Protein AF-A0A831U4M7-F1 (afdb_monomer_lite)

Radius of gyration: 14.99 Å; chains: 1; bounding box: 38×31×40 Å

Structure (mmCIF, N/CA/C/O backbone):
data_AF-A0A831U4M7-F1
#
_entry.id   AF-A0A831U4M7-F1
#
loop_
_atom_site.group_PDB
_atom_site.id
_atom_site.type_symbol
_atom_site.label_atom_id
_atom_site.label_alt_id
_atom_site.label_comp_id
_atom_site.label_asym_id
_atom_site.label_entity_id
_atom_site.label_seq_id
_atom_site.pdbx_PDB_ins_code
_atom_site.Cartn_x
_atom_site.Cartn_y
_atom_site.Cartn_z
_atom_site.occupancy
_atom_site.B_iso_or_equiv
_atom_site.auth_seq_id
_atom_site.auth_comp_id
_atom_site.auth_asym_id
_atom_site.auth_atom_id
_atom_site.pdbx_PDB_model_num
ATOM 1 N N . GLN A 1 1 ? -13.617 13.995 -0.537 1.00 50.62 1 GLN A N 1
ATOM 2 C CA . GLN A 1 1 ? -13.607 12.591 -0.963 1.00 50.62 1 GLN A CA 1
ATOM 3 C C . GLN A 1 1 ? -12.141 12.210 -1.052 1.00 50.62 1 GLN A C 1
ATOM 5 O O . GLN A 1 1 ? -11.387 12.967 -1.643 1.00 50.62 1 GLN A O 1
ATOM 10 N N . GLY A 1 2 ? -11.731 11.209 -0.283 1.00 72.06 2 GLY A N 1
ATOM 11 C CA . GLY A 1 2 ? -10.333 10.800 -0.071 1.00 72.06 2 GLY A CA 1
ATOM 12 C C . GLY A 1 2 ? -10.276 9.446 0.640 1.00 72.06 2 GLY A C 1
ATOM 13 O O . GLY A 1 2 ? -9.375 9.192 1.424 1.00 72.06 2 GLY A O 1
ATOM 14 N N . ILE A 1 3 ? -11.331 8.658 0.442 1.00 81.62 3 ILE A N 1
ATOM 15 C CA . ILE A 1 3 ? -11.531 7.315 0.966 1.00 81.62 3 ILE A CA 1
ATOM 16 C C . ILE A 1 3 ? -12.140 6.557 -0.202 1.00 81.62 3 ILE A C 1
ATOM 18 O O . ILE A 1 3 ? -13.140 7.019 -0.760 1.00 81.62 3 ILE A O 1
ATOM 22 N N . ASP A 1 4 ? -11.533 5.440 -0.552 1.00 86.25 4 ASP A N 1
ATOM 23 C CA . ASP A 1 4 ? -11.977 4.557 -1.622 1.00 86.25 4 ASP A CA 1
ATOM 24 C C . ASP A 1 4 ? -12.835 3.415 -1.066 1.00 86.25 4 ASP A C 1
ATOM 26 O O . ASP A 1 4 ? -13.753 2.951 -1.738 1.00 86.25 4 ASP A O 1
ATOM 30 N N . ALA A 1 5 ? -12.597 3.005 0.186 1.00 87.94 5 ALA A N 1
ATOM 31 C CA . ALA A 1 5 ? -13.420 2.020 0.886 1.00 87.94 5 ALA A CA 1
ATOM 32 C C . ALA A 1 5 ? -13.473 2.270 2.401 1.00 87.94 5 ALA A C 1
ATOM 34 O O . ALA A 1 5 ? -12.567 2.865 2.979 1.00 87.94 5 ALA A O 1
ATOM 35 N N . LEU A 1 6 ? -14.533 1.794 3.055 1.00 88.12 6 LEU A N 1
ATOM 36 C CA . LEU A 1 6 ? -14.676 1.816 4.511 1.00 88.12 6 LEU A CA 1
ATOM 37 C C . LEU A 1 6 ? -14.840 0.380 5.009 1.00 88.12 6 LEU A C 1
ATOM 39 O O . LEU A 1 6 ? -15.786 -0.301 4.616 1.00 88.12 6 LEU A O 1
ATOM 43 N N . ILE A 1 7 ? -13.932 -0.069 5.869 1.00 86.12 7 ILE A N 1
ATOM 44 C CA . ILE A 1 7 ? -13.999 -1.388 6.500 1.00 86.12 7 ILE A CA 1
ATOM 45 C C . ILE A 1 7 ? -14.523 -1.219 7.918 1.00 86.12 7 ILE A C 1
ATOM 47 O O . ILE A 1 7 ? -14.013 -0.402 8.677 1.00 86.12 7 ILE A O 1
ATOM 51 N N . HIS A 1 8 ? -15.532 -2.000 8.289 1.00 82.56 8 HIS A N 1
ATOM 52 C CA . HIS A 1 8 ? -16.030 -2.026 9.659 1.00 82.56 8 HIS A CA 1
ATOM 53 C C . HIS A 1 8 ? -15.278 -3.109 10.430 1.00 82.56 8 HIS A C 1
ATOM 55 O O . HIS A 1 8 ? -15.394 -4.289 10.106 1.00 82.56 8 HIS A O 1
ATOM 61 N N . THR A 1 9 ? -14.492 -2.700 11.425 1.00 76.38 9 THR A N 1
ATOM 62 C CA . THR A 1 9 ? -13.923 -3.621 12.418 1.00 76.38 9 THR A CA 1
ATOM 63 C C . THR A 1 9 ? -14.788 -3.614 13.680 1.00 76.38 9 THR A C 1
ATOM 65 O O . THR A 1 9 ? -15.687 -2.780 13.804 1.00 76.38 9 THR A O 1
ATOM 68 N N . SER A 1 10 ? -14.536 -4.531 14.616 1.00 72.75 10 SER A N 1
ATOM 69 C CA . SER A 1 10 ? -15.249 -4.578 15.901 1.00 72.75 10 SER A CA 1
ATOM 70 C C . SER A 1 10 ? -15.049 -3.320 16.756 1.00 72.75 10 SER A C 1
ATOM 72 O O . SER A 1 10 ? -15.936 -2.976 17.528 1.00 72.75 10 SER A O 1
ATOM 74 N N . GLU A 1 11 ? -13.910 -2.636 16.605 1.00 74.06 11 GLU A N 1
ATOM 75 C CA . GLU A 1 11 ? -13.526 -1.479 17.424 1.00 74.06 11 GLU A CA 1
ATOM 76 C C . GLU A 1 11 ? -13.974 -0.153 16.798 1.00 74.06 11 GLU A C 1
ATOM 78 O O . GLU A 1 11 ? -14.595 0.693 17.439 1.00 74.06 11 GLU A O 1
ATOM 83 N N . SER A 1 12 ? -13.637 0.054 15.523 1.00 75.25 12 SER A N 1
ATOM 84 C CA . SER A 1 12 ? -13.948 1.288 14.802 1.00 75.25 12 SER A CA 1
ATOM 85 C C . SER A 1 12 ? -13.933 1.075 13.284 1.00 75.25 12 SER A C 1
ATOM 87 O O . SER A 1 12 ? -13.303 0.133 12.785 1.00 75.25 12 SER A O 1
ATOM 89 N N . PRO A 1 13 ? -14.633 1.919 12.505 1.00 84.81 13 PRO A N 1
ATOM 90 C CA . PRO A 1 13 ? -14.469 1.899 11.061 1.00 84.81 13 PRO A CA 1
ATOM 91 C C . PRO A 1 13 ? -13.027 2.278 10.692 1.00 84.81 13 PRO A C 1
ATOM 93 O O . PRO A 1 13 ? -12.398 3.093 11.352 1.00 84.81 13 PRO A O 1
ATOM 96 N N . ILE A 1 14 ? -12.491 1.708 9.623 1.00 89.00 14 ILE A N 1
ATOM 97 C CA . ILE A 1 14 ? -11.179 2.061 9.085 1.00 89.00 14 ILE A CA 1
ATOM 98 C C . ILE A 1 14 ? -11.377 2.485 7.637 1.00 89.00 14 ILE A C 1
ATOM 100 O O . ILE A 1 14 ? -11.906 1.736 6.814 1.00 89.00 14 ILE A O 1
ATOM 104 N N . GLY A 1 15 ? -10.975 3.714 7.329 1.00 90.31 15 GLY A N 1
ATOM 105 C CA . GLY A 1 15 ? -10.951 4.205 5.960 1.00 90.31 15 GLY A CA 1
ATOM 106 C C . GLY A 1 15 ? -9.773 3.603 5.204 1.00 90.31 15 GLY A C 1
ATOM 107 O O . GLY A 1 15 ? -8.666 3.528 5.729 1.00 90.31 15 GLY A O 1
ATOM 108 N N . ILE A 1 16 ? -9.994 3.229 3.953 1.00 91.19 16 ILE A N 1
ATOM 109 C CA . ILE A 1 16 ? -8.953 2.848 3.004 1.00 91.19 16 ILE A CA 1
ATOM 110 C C . ILE A 1 16 ? -8.852 3.923 1.938 1.00 91.19 16 ILE A C 1
ATOM 112 O O . ILE A 1 16 ? -9.860 4.360 1.382 1.00 91.19 16 ILE A O 1
ATOM 116 N N . GLN A 1 17 ? -7.622 4.301 1.624 1.00 91.12 17 GLN A N 1
ATOM 117 C CA . GLN A 1 17 ? -7.277 5.132 0.487 1.00 91.12 17 GLN A CA 1
ATOM 118 C C . GLN A 1 17 ? -6.258 4.396 -0.383 1.00 91.12 17 GLN A C 1
ATOM 120 O O . GLN A 1 17 ? -5.148 4.104 0.054 1.00 91.12 17 GLN A O 1
ATOM 125 N N . ILE A 1 18 ? -6.611 4.114 -1.629 1.00 90.94 18 ILE A N 1
ATOM 126 C CA . ILE A 1 18 ? -5.714 3.532 -2.618 1.00 90.94 18 ILE A CA 1
ATOM 127 C C . ILE A 1 18 ? -4.748 4.622 -3.089 1.00 90.94 18 ILE A C 1
ATOM 129 O O . ILE A 1 18 ? -5.143 5.643 -3.657 1.00 90.94 18 ILE A O 1
ATOM 133 N N . LYS A 1 19 ? -3.450 4.416 -2.859 1.00 90.88 19 LYS A N 1
ATOM 134 C CA . LYS A 1 19 ? -2.421 5.428 -3.095 1.00 90.88 19 LYS A CA 1
ATOM 135 C C . LYS A 1 19 ? -1.440 5.003 -4.174 1.00 90.88 19 LYS A C 1
ATOM 137 O O . LYS A 1 19 ? -0.692 4.047 -4.019 1.00 90.88 19 LYS A O 1
ATOM 142 N N . LYS A 1 20 ? -1.399 5.765 -5.263 1.00 91.56 20 LYS A N 1
ATOM 143 C CA . LYS A 1 20 ? -0.424 5.561 -6.341 1.00 91.56 20 LYS A CA 1
ATOM 144 C C . LYS A 1 2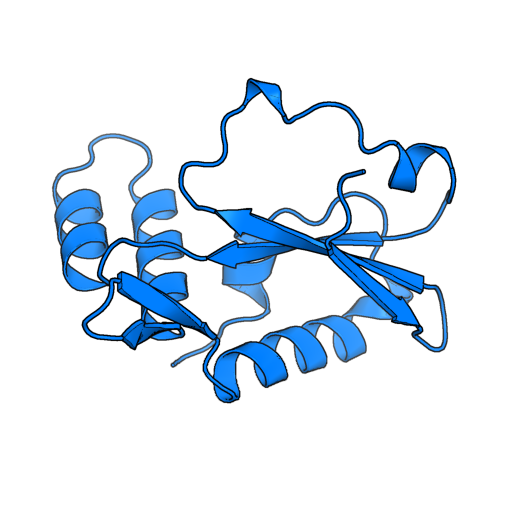0 ? 0.966 6.060 -5.931 1.00 91.56 20 LYS A C 1
ATOM 146 O O . LYS A 1 20 ? 1.065 7.089 -5.274 1.00 91.56 20 LYS A O 1
ATOM 151 N N . GLU A 1 21 ? 2.038 5.442 -6.419 1.00 89.06 21 GLU A N 1
ATOM 152 C CA . GLU A 1 21 ? 3.416 5.950 -6.257 1.00 89.06 21 GLU A CA 1
ATOM 153 C C . GLU A 1 21 ? 3.559 7.434 -6.621 1.00 89.06 21 GLU A C 1
ATOM 155 O O . GLU A 1 21 ? 4.099 8.233 -5.861 1.00 89.06 21 GLU A O 1
ATOM 160 N N . THR A 1 22 ? 3.026 7.833 -7.775 1.00 81.44 22 THR A N 1
ATOM 161 C CA . THR A 1 22 ? 3.140 9.206 -8.280 1.00 81.44 22 THR A CA 1
ATOM 162 C C . THR A 1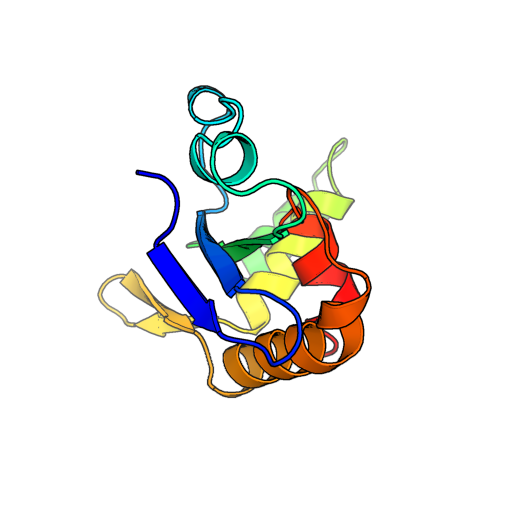 22 ? 2.081 10.146 -7.702 1.00 81.44 22 THR A C 1
ATOM 164 O O . THR A 1 22 ? 1.766 11.166 -8.321 1.00 81.44 22 THR A O 1
ATOM 167 N N . TYR A 1 23 ? 1.450 9.792 -6.580 1.00 67.19 23 TYR A N 1
ATOM 168 C CA . TYR A 1 23 ? 0.403 10.622 -5.998 1.00 67.19 23 TYR A CA 1
ATOM 169 C C . TYR A 1 23 ? 1.009 11.934 -5.489 1.00 67.19 23 TYR A C 1
ATOM 171 O O . TYR A 1 23 ? 1.905 11.953 -4.642 1.00 67.19 23 TYR A O 1
ATOM 179 N N . ARG A 1 24 ? 0.556 13.048 -6.070 1.00 53.22 24 ARG A N 1
ATOM 180 C CA . ARG A 1 24 ? 1.180 14.360 -5.893 1.00 53.22 24 ARG A CA 1
ATOM 181 C C . ARG A 1 24 ? 0.962 14.914 -4.485 1.00 53.22 24 ARG A C 1
ATOM 183 O O . ARG A 1 24 ? -0.090 14.732 -3.874 1.00 53.22 24 ARG A O 1
ATOM 190 N N . SER A 1 25 ? 1.963 15.638 -3.989 1.00 50.84 25 SER A N 1
ATOM 191 C CA . SER A 1 25 ? 1.978 16.262 -2.659 1.00 50.84 25 SER A CA 1
ATOM 192 C C . SER A 1 25 ? 0.870 17.294 -2.441 1.00 50.84 25 SER A C 1
ATOM 194 O O . SER A 1 25 ? 0.461 17.507 -1.306 1.00 50.84 25 SER A O 1
ATOM 196 N N . GLU A 1 26 ? 0.343 17.887 -3.508 1.00 45.88 26 GLU A N 1
ATOM 197 C CA . GLU A 1 26 ? -0.767 18.849 -3.479 1.00 45.88 26 GLU A CA 1
ATOM 198 C C . GLU A 1 26 ? -2.104 18.252 -2.997 1.00 45.88 26 GLU A C 1
ATOM 200 O O . GLU A 1 26 ? -2.991 18.982 -2.56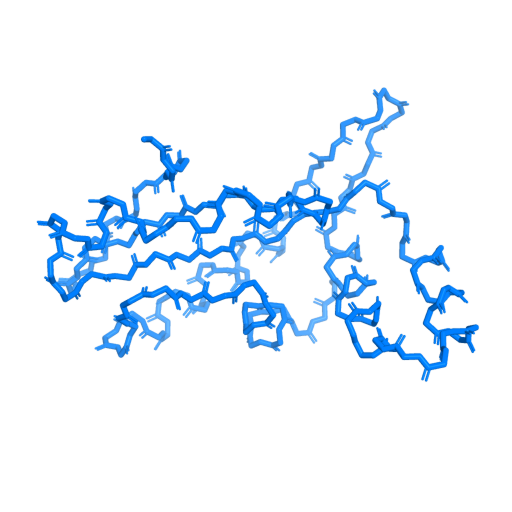8 1.00 45.88 26 GLU A O 1
ATOM 205 N N . ALA A 1 27 ? -2.226 16.922 -2.960 1.00 49.78 27 ALA A N 1
ATOM 206 C CA . ALA A 1 27 ? -3.367 16.229 -2.365 1.00 49.78 27 ALA A CA 1
ATOM 207 C C . ALA A 1 27 ? -3.188 15.904 -0.864 1.00 49.78 27 ALA A C 1
ATOM 209 O O . ALA A 1 27 ? -4.092 15.327 -0.260 1.00 49.78 27 ALA A O 1
ATOM 210 N N . ARG A 1 28 ? -2.058 16.283 -0.239 1.00 52.91 28 ARG A N 1
ATOM 211 C CA . ARG A 1 28 ? -1.749 16.076 1.197 1.00 52.91 28 ARG A CA 1
ATOM 212 C C . ARG A 1 28 ? -2.477 17.069 2.116 1.00 52.91 28 ARG A C 1
ATOM 214 O O . ARG A 1 28 ? -1.919 17.543 3.101 1.00 52.91 28 ARG A O 1
ATOM 221 N N . GLY A 1 29 ? -3.714 17.423 1.780 1.00 55.38 29 GLY A N 1
ATOM 222 C CA . GLY A 1 29 ? -4.583 18.128 2.713 1.00 55.38 29 GLY A CA 1
ATOM 223 C C . GLY A 1 29 ? -4.958 17.206 3.870 1.00 55.38 29 GLY A C 1
ATOM 224 O O . GLY A 1 29 ? -5.088 15.995 3.690 1.00 55.38 29 GLY A O 1
ATOM 225 N N . GLU A 1 30 ? -5.155 17.775 5.056 1.00 58.19 30 GLU A N 1
ATOM 226 C CA . GLU A 1 30 ? -5.657 17.031 6.209 1.00 58.19 30 GLU A CA 1
ATOM 227 C C . GLU A 1 30 ? -6.963 16.313 5.824 1.00 58.19 30 GLU A C 1
ATOM 229 O O . GLU A 1 30 ? -7.915 16.936 5.331 1.00 58.19 30 GLU A O 1
ATOM 234 N N . SER A 1 31 ? -6.996 14.984 5.974 1.00 64.94 31 SER A N 1
ATOM 235 C CA . SER A 1 31 ? -8.118 14.197 5.471 1.00 64.94 31 SER A CA 1
ATOM 236 C C . SER A 1 31 ? -9.407 14.631 6.164 1.00 64.94 31 SER A C 1
ATOM 238 O O . SER A 1 31 ? -9.579 14.469 7.374 1.00 64.94 31 SER A O 1
ATOM 240 N N . ARG A 1 32 ? -10.362 15.158 5.381 1.00 66.06 32 ARG A N 1
ATOM 241 C CA . ARG A 1 32 ? -11.700 15.538 5.876 1.00 66.06 32 ARG A CA 1
ATOM 242 C C . ARG A 1 32 ? -12.398 14.391 6.612 1.00 66.06 32 ARG A C 1
ATOM 244 O O . ARG A 1 32 ? -13.283 14.659 7.418 1.00 66.06 32 ARG A O 1
ATOM 251 N N . PHE A 1 33 ? -12.014 13.146 6.329 1.00 69.44 33 PHE A N 1
ATOM 252 C CA . PHE A 1 33 ? -12.468 11.967 7.055 1.00 69.44 33 PHE A CA 1
ATOM 253 C C . PHE A 1 33 ? -12.000 11.969 8.508 1.00 69.44 33 PHE A C 1
ATOM 255 O O . PHE A 1 33 ? -12.837 11.982 9.403 1.00 69.44 33 PHE A O 1
ATOM 262 N N . LEU A 1 34 ? -10.688 12.065 8.734 1.00 69.81 34 LEU A N 1
ATOM 263 C CA . LEU A 1 34 ? -10.090 12.087 10.072 1.00 69.81 34 LEU A CA 1
ATOM 264 C C . LEU A 1 34 ? -10.579 13.285 10.898 1.00 69.81 34 LEU A C 1
ATOM 266 O O . LEU A 1 34 ? -10.758 13.187 12.107 1.00 69.81 34 LEU A O 1
ATOM 270 N N . ARG A 1 35 ? -10.882 14.413 10.239 1.00 69.44 35 ARG A N 1
ATOM 271 C CA . ARG A 1 35 ? -11.500 15.575 10.900 1.00 69.44 35 ARG A CA 1
ATOM 272 C C . ARG A 1 35 ? -12.933 15.314 11.377 1.00 69.44 35 ARG A C 1
ATOM 274 O O . ARG A 1 35 ? -13.351 15.910 12.365 1.00 69.44 35 ARG A O 1
ATOM 281 N N . ARG A 1 36 ? -13.700 14.488 10.654 1.00 70.06 36 ARG A N 1
ATOM 282 C CA . ARG A 1 36 ? -15.114 14.186 10.949 1.00 70.06 36 ARG A CA 1
ATOM 283 C C . ARG A 1 36 ? -15.285 12.982 11.870 1.00 70.06 36 ARG A C 1
ATOM 285 O O . ARG A 1 36 ? -16.246 12.959 12.627 1.00 70.06 36 ARG A O 1
ATOM 292 N N . GLN A 1 37 ? -14.379 12.013 11.808 1.00 70.06 37 GLN A N 1
ATOM 293 C CA . GLN A 1 37 ? -14.396 10.820 12.646 1.00 70.06 37 GLN A CA 1
ATOM 294 C C . GLN A 1 37 ? -13.139 10.808 13.524 1.00 70.06 37 GLN A C 1
ATOM 296 O O . GLN A 1 37 ? -12.076 10.317 13.144 1.00 70.06 37 GLN A O 1
ATOM 301 N N . ARG A 1 38 ? -13.249 11.452 14.693 1.00 63.53 38 ARG A N 1
ATOM 302 C CA . ARG A 1 38 ? -12.178 11.463 15.697 1.00 63.53 38 ARG A CA 1
ATOM 303 C C . ARG A 1 38 ? -11.991 10.049 16.249 1.00 63.53 38 ARG A C 1
ATOM 305 O O . ARG A 1 38 ? -12.973 9.397 16.583 1.00 63.53 38 ARG A O 1
ATOM 312 N N . GLY A 1 39 ? -10.738 9.615 16.377 1.00 66.75 39 GLY A N 1
ATOM 313 C CA . GLY A 1 39 ? -10.391 8.276 16.871 1.00 66.75 39 GLY A CA 1
ATOM 314 C C . GLY A 1 39 ? -10.393 7.183 15.800 1.00 66.75 39 GLY A C 1
ATOM 315 O O . GLY A 1 39 ? -10.212 6.020 16.123 1.00 66.75 39 GLY A O 1
ATOM 316 N N . THR A 1 40 ? -10.576 7.548 14.533 1.00 82.19 40 THR A N 1
ATOM 317 C CA . THR A 1 40 ? -10.661 6.614 13.405 1.00 82.19 40 THR A CA 1
ATOM 318 C C . THR A 1 40 ? -9.340 6.564 12.638 1.00 82.19 40 THR A C 1
ATOM 320 O O . THR A 1 40 ? -8.598 7.552 12.607 1.00 82.19 40 THR A O 1
ATOM 323 N N . ALA A 1 41 ? -9.032 5.426 12.014 1.00 88.75 41 ALA A N 1
ATOM 324 C CA . ALA A 1 41 ? -7.847 5.264 11.176 1.00 88.75 41 ALA A CA 1
ATOM 325 C C . ALA A 1 41 ? -8.173 5.431 9.683 1.00 88.75 41 ALA A C 1
ATOM 327 O O . ALA A 1 41 ? -9.228 5.007 9.211 1.00 88.75 41 ALA A O 1
ATOM 328 N N . LEU A 1 42 ? -7.247 6.025 8.930 1.00 90.19 42 LEU A N 1
ATOM 329 C CA . LEU A 1 42 ? -7.245 6.062 7.468 1.00 90.19 42 LEU A CA 1
ATOM 330 C C . LEU A 1 42 ? -5.943 5.446 6.971 1.00 90.19 42 LEU A C 1
ATOM 332 O O . LEU A 1 42 ? -4.874 5.940 7.316 1.00 90.19 42 LEU A O 1
ATOM 336 N N . ILE A 1 43 ? -6.029 4.395 6.166 1.00 91.44 43 ILE A N 1
ATOM 337 C CA . ILE A 1 43 ? -4.867 3.637 5.704 1.00 91.44 43 ILE A CA 1
ATOM 338 C C . ILE A 1 43 ? -4.630 3.873 4.227 1.00 91.44 43 ILE A C 1
ATOM 340 O O . ILE A 1 43 ? -5.529 3.695 3.406 1.00 91.44 43 ILE A O 1
ATOM 344 N N . GLU A 1 44 ? -3.396 4.231 3.894 1.00 92.94 44 GLU A N 1
ATOM 345 C CA . GLU A 1 44 ? -2.943 4.341 2.516 1.00 92.94 44 GLU A CA 1
ATOM 346 C C . GLU A 1 44 ? -2.464 2.973 2.015 1.00 92.94 44 GLU A C 1
ATOM 348 O O . GLU A 1 44 ? -1.424 2.477 2.441 1.00 92.94 44 GLU A O 1
ATO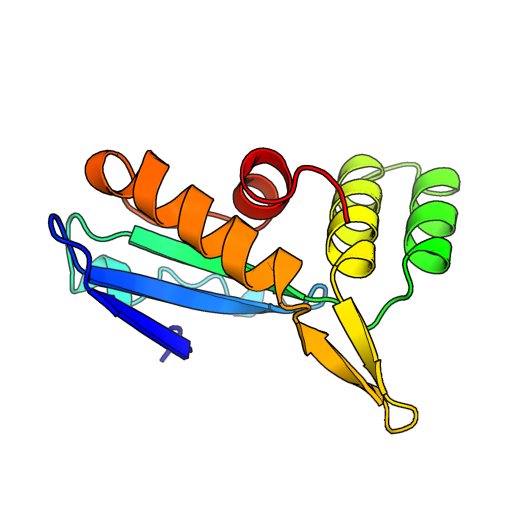M 353 N N . VAL A 1 45 ? -3.209 2.369 1.092 1.00 93.88 45 VAL A N 1
ATOM 354 C CA . VAL A 1 45 ? -2.860 1.096 0.451 1.00 93.88 45 VAL A CA 1
ATOM 355 C C . VAL A 1 45 ? -2.105 1.394 -0.852 1.00 93.88 45 VAL A C 1
ATOM 357 O O . VAL A 1 45 ? -2.710 1.916 -1.795 1.00 93.88 45 VAL A O 1
ATOM 360 N N . PRO A 1 46 ? -0.786 1.137 -0.918 1.00 94.38 46 PRO A N 1
ATOM 361 C CA . PRO A 1 46 ? 0.037 1.561 -2.044 1.00 94.38 46 PRO A CA 1
ATOM 362 C C . PRO A 1 46 ? -0.143 0.704 -3.300 1.00 94.38 46 PRO A C 1
ATOM 364 O O . PRO A 1 46 ? -0.203 -0.519 -3.232 1.00 94.38 46 PRO A O 1
ATOM 367 N N . TYR A 1 47 ? -0.082 1.338 -4.471 1.00 94.19 47 TYR A N 1
ATOM 368 C CA . TYR A 1 47 ? 0.156 0.657 -5.743 1.00 94.19 47 TYR A CA 1
ATOM 369 C C . TYR A 1 47 ? 1.094 1.457 -6.649 1.00 94.19 47 TYR A C 1
ATOM 371 O O . TYR A 1 47 ? 1.188 2.685 -6.568 1.00 94.19 47 TYR A O 1
ATOM 379 N N . THR A 1 48 ? 1.777 0.766 -7.557 1.00 93.31 48 THR A N 1
ATOM 380 C CA . THR A 1 48 ? 2.650 1.386 -8.559 1.00 93.31 48 THR A CA 1
ATOM 381 C C . THR A 1 48 ? 2.386 0.808 -9.945 1.00 93.31 48 THR A C 1
ATOM 383 O O . THR A 1 48 ? 1.893 -0.305 -10.089 1.00 93.31 48 THR A O 1
ATOM 386 N N . LEU A 1 49 ? 2.691 1.607 -10.969 1.00 91.81 49 LEU A N 1
ATOM 387 C CA . LEU A 1 49 ? 2.725 1.172 -12.365 1.00 91.81 49 LEU A CA 1
ATOM 388 C C . LEU A 1 49 ? 4.146 0.823 -12.824 1.00 91.81 49 LEU A C 1
ATOM 390 O O . LEU A 1 49 ? 4.341 0.578 -14.009 1.00 91.81 49 LEU A O 1
ATOM 394 N N . GLN A 1 50 ? 5.153 0.887 -11.961 1.00 92.12 50 GLN A N 1
ATOM 395 C CA . GLN A 1 50 ? 6.517 0.492 -12.305 1.00 92.12 50 GLN A CA 1
ATOM 396 C C . GLN A 1 50 ? 6.716 -0.985 -11.993 1.00 92.12 50 GLN A C 1
ATOM 398 O O . GLN A 1 50 ? 6.059 -1.538 -11.108 1.00 92.12 50 GLN A O 1
ATOM 403 N N . ARG A 1 51 ? 7.605 -1.633 -12.743 1.00 92.25 51 ARG A N 1
ATOM 404 C CA . ARG A 1 51 ? 7.960 -3.028 -12.470 1.00 92.25 51 ARG A CA 1
ATOM 405 C C . ARG A 1 51 ? 8.927 -3.116 -11.280 1.00 92.25 51 ARG A C 1
ATOM 407 O O . ARG A 1 51 ? 9.681 -2.160 -11.061 1.00 92.25 51 ARG A O 1
ATOM 414 N N . PRO A 1 52 ? 8.953 -4.240 -10.538 1.00 93.88 52 PRO A N 1
ATOM 415 C CA . PRO A 1 52 ? 9.907 -4.435 -9.447 1.00 93.88 52 PRO A CA 1
ATOM 416 C C . PRO A 1 52 ? 11.356 -4.160 -9.873 1.00 93.88 52 PRO A C 1
ATOM 418 O O . PRO A 1 52 ? 12.064 -3.411 -9.203 1.00 93.88 52 PRO A O 1
ATOM 421 N N . GLU A 1 53 ? 11.769 -4.655 -11.042 1.00 95.06 53 GLU A N 1
ATOM 422 C CA . GLU A 1 53 ? 13.151 -4.554 -11.524 1.00 95.06 53 GLU A CA 1
ATOM 423 C C . GLU A 1 53 ? 13.538 -3.104 -11.862 1.00 95.06 53 GLU A C 1
ATOM 425 O O . GLU A 1 53 ? 14.669 -2.675 -11.625 1.00 95.06 53 GLU A O 1
ATOM 430 N N . GLU A 1 54 ? 12.590 -2.315 -12.381 1.00 94.44 54 GLU A N 1
ATOM 431 C CA . GLU A 1 54 ? 12.789 -0.891 -12.679 1.00 94.44 54 GLU A CA 1
ATOM 432 C C . GLU A 1 54 ? 13.037 -0.091 -11.396 1.00 94.44 54 GLU A C 1
ATOM 434 O O . GLU A 1 54 ? 13.906 0.788 -11.355 1.00 94.44 54 GLU A O 1
ATOM 439 N N . LEU A 1 55 ? 12.282 -0.407 -10.343 1.00 94.69 55 LEU A N 1
ATOM 440 C CA . LEU A 1 55 ? 12.384 0.227 -9.033 1.00 94.69 55 LEU A CA 1
ATOM 441 C C . LEU A 1 55 ? 13.665 -0.192 -8.308 1.00 94.69 55 LEU A C 1
ATOM 443 O O . LEU A 1 55 ? 14.353 0.658 -7.740 1.00 94.69 55 LEU A O 1
ATOM 447 N N . GLU A 1 56 ? 14.052 -1.462 -8.395 1.00 94.94 56 GLU A N 1
ATOM 448 C CA . GLU A 1 56 ? 15.327 -1.955 -7.872 1.00 94.94 56 GLU A CA 1
ATOM 449 C C . GLU A 1 56 ? 16.522 -1.291 -8.566 1.00 94.94 56 GLU A C 1
ATOM 451 O O . GLU A 1 56 ? 17.453 -0.831 -7.900 1.00 94.94 56 GLU A O 1
ATOM 456 N N . GLU A 1 57 ? 16.492 -1.165 -9.893 1.00 95.94 57 GLU A N 1
ATOM 457 C CA . GLU A 1 57 ? 17.518 -0.460 -10.667 1.00 95.94 57 GLU A CA 1
ATOM 458 C C . GLU A 1 57 ? 17.587 1.033 -10.302 1.00 95.94 57 GLU A C 1
ATOM 460 O O . GLU A 1 57 ? 18.669 1.619 -10.206 1.00 95.94 57 GLU A O 1
ATOM 465 N N . ARG A 1 58 ? 16.439 1.678 -10.062 1.00 93.62 58 ARG A N 1
ATOM 466 C CA . ARG A 1 58 ? 16.402 3.056 -9.547 1.00 93.62 58 ARG A CA 1
ATOM 467 C C . ARG A 1 58 ? 16.994 3.140 -8.149 1.00 93.62 58 ARG A C 1
ATOM 469 O O . ARG A 1 58 ? 17.793 4.039 -7.904 1.00 93.62 58 ARG A O 1
ATOM 476 N N . SER A 1 59 ? 16.686 2.188 -7.268 1.00 94.38 59 SER A N 1
ATOM 477 C CA . SER A 1 59 ? 17.248 2.145 -5.915 1.00 94.38 59 SER A CA 1
ATOM 478 C C . SER A 1 59 ? 18.779 2.046 -5.927 1.00 94.38 59 SER A C 1
ATOM 480 O O . SER A 1 59 ? 19.440 2.708 -5.129 1.00 94.38 59 SER A O 1
ATOM 482 N N . ARG A 1 60 ? 19.355 1.282 -6.868 1.00 94.69 60 ARG A N 1
ATOM 483 C CA . ARG A 1 60 ? 20.808 1.109 -7.020 1.00 94.69 60 ARG A CA 1
ATOM 484 C C . ARG A 1 60 ? 21.505 2.388 -7.488 1.00 94.69 60 ARG A C 1
ATOM 486 O O . ARG A 1 60 ? 22.615 2.671 -7.049 1.00 94.69 60 ARG A O 1
ATOM 493 N N . ARG A 1 61 ? 20.848 3.178 -8.341 1.00 93.81 61 ARG A N 1
ATOM 494 C CA . ARG A 1 61 ? 21.373 4.451 -8.874 1.00 93.81 61 ARG A CA 1
ATOM 495 C C . ARG A 1 61 ? 21.076 5.661 -7.982 1.00 93.81 61 ARG A C 1
ATOM 497 O O . ARG A 1 61 ? 21.697 6.713 -8.140 1.00 93.81 61 ARG A O 1
ATOM 504 N N . ALA A 1 62 ? 20.119 5.539 -7.070 1.00 91.69 62 ALA A N 1
ATOM 505 C CA . ALA A 1 62 ? 19.652 6.635 -6.239 1.00 91.69 62 ALA A CA 1
ATOM 506 C C . ALA A 1 62 ? 20.692 7.040 -5.184 1.00 91.69 62 ALA A C 1
ATOM 508 O O . ALA A 1 62 ? 21.073 6.251 -4.324 1.00 91.69 62 ALA A O 1
ATOM 509 N N . ARG A 1 63 ? 21.094 8.318 -5.206 1.00 86.00 63 ARG A N 1
ATOM 510 C CA . ARG A 1 63 ? 21.901 8.929 -4.133 1.00 86.00 63 ARG A CA 1
ATOM 511 C C . ARG A 1 63 ? 21.063 9.309 -2.907 1.00 86.00 63 ARG A C 1
ATOM 513 O O . ARG A 1 63 ? 21.593 9.404 -1.810 1.00 86.00 63 ARG A O 1
ATOM 520 N N . VAL A 1 64 ? 19.764 9.536 -3.109 1.00 85.50 64 VAL A N 1
ATOM 521 C CA . VAL A 1 64 ? 18.774 9.945 -2.099 1.00 85.50 64 VAL A CA 1
ATOM 522 C C . VAL A 1 64 ? 17.490 9.145 -2.346 1.00 85.50 64 VAL A C 1
ATOM 524 O O . VAL A 1 64 ? 17.197 8.819 -3.495 1.00 85.50 64 VAL A O 1
ATOM 527 N N . ASN A 1 65 ? 16.724 8.828 -1.296 1.00 86.50 65 ASN A N 1
ATOM 528 C CA . ASN A 1 65 ? 15.464 8.059 -1.362 1.00 86.50 65 ASN A CA 1
ATOM 529 C C . ASN A 1 65 ? 15.613 6.604 -1.840 1.00 86.50 65 ASN A C 1
ATOM 531 O O . ASN A 1 65 ? 14.659 6.005 -2.338 1.00 86.50 65 ASN A O 1
ATOM 535 N N . ARG A 1 66 ? 16.802 6.012 -1.674 1.00 92.25 66 ARG A N 1
ATOM 536 C CA . ARG A 1 66 ? 17.047 4.598 -1.993 1.00 92.25 66 ARG A CA 1
ATOM 537 C C . ARG A 1 66 ? 16.037 3.676 -1.306 1.00 92.25 66 ARG A C 1
ATOM 539 O O . ARG A 1 66 ? 15.467 2.813 -1.963 1.00 92.25 66 ARG A O 1
ATOM 546 N N . GLU A 1 67 ? 15.787 3.892 -0.018 1.00 91.81 67 GLU A N 1
ATOM 547 C CA . GLU A 1 67 ? 14.839 3.092 0.769 1.00 91.81 67 GLU A CA 1
ATOM 548 C C . GLU A 1 67 ? 13.409 3.191 0.236 1.00 91.81 67 GLU A C 1
ATOM 550 O O . GLU A 1 67 ? 12.716 2.183 0.137 1.00 91.81 67 GLU A O 1
ATOM 555 N N . THR A 1 68 ? 12.983 4.380 -0.192 1.00 92.06 68 THR A N 1
ATOM 556 C CA . THR A 1 68 ? 11.664 4.580 -0.800 1.00 92.06 68 THR A CA 1
ATOM 557 C C . THR A 1 68 ? 11.507 3.756 -2.076 1.00 92.06 68 THR A C 1
ATOM 559 O O . THR A 1 68 ? 10.475 3.117 -2.260 1.00 92.06 68 THR A O 1
ATOM 562 N N . TYR A 1 69 ? 12.528 3.715 -2.939 1.00 94.00 69 TYR A N 1
ATOM 563 C CA . TYR A 1 69 ? 12.492 2.870 -4.137 1.00 94.00 69 TYR A CA 1
ATOM 564 C C . TYR A 1 69 ? 12.450 1.377 -3.799 1.00 94.00 69 TYR A C 1
ATOM 566 O O . TYR A 1 69 ? 11.730 0.637 -4.462 1.00 94.00 69 TYR A O 1
ATOM 574 N N . LEU A 1 70 ? 13.159 0.937 -2.754 1.00 93.69 70 LEU A N 1
ATOM 575 C CA . LEU A 1 70 ? 13.089 -0.452 -2.284 1.00 93.69 70 LEU A CA 1
ATOM 576 C C . LEU A 1 70 ? 11.694 -0.806 -1.749 1.00 93.69 70 LEU A C 1
ATOM 578 O O . LEU A 1 70 ? 11.183 -1.883 -2.046 1.00 93.69 70 LEU A O 1
ATOM 582 N N . LEU A 1 71 ? 11.046 0.102 -1.012 1.00 94.56 71 LEU A N 1
ATOM 583 C CA . LEU A 1 71 ? 9.670 -0.103 -0.552 1.00 94.56 71 LEU A CA 1
ATOM 584 C C . LEU A 1 71 ? 8.687 -0.184 -1.720 1.00 94.56 71 LEU A C 1
ATOM 586 O O . LEU A 1 71 ? 7.817 -1.050 -1.720 1.00 94.56 71 LEU A O 1
ATOM 590 N N . TRP A 1 72 ? 8.837 0.663 -2.739 1.00 95.38 72 TRP A N 1
ATOM 591 C CA . TRP A 1 72 ? 8.014 0.557 -3.943 1.00 95.38 72 TRP A CA 1
ATOM 592 C C . TRP A 1 72 ? 8.275 -0.731 -4.717 1.00 95.38 72 TRP A C 1
ATOM 594 O O . TRP A 1 72 ? 7.318 -1.329 -5.201 1.00 95.38 72 TRP A O 1
ATOM 604 N N . ALA A 1 73 ? 9.530 -1.181 -4.817 1.00 94.75 73 ALA A N 1
ATOM 605 C CA . ALA A 1 73 ? 9.857 -2.460 -5.446 1.00 94.75 73 ALA A CA 1
ATOM 606 C C . ALA A 1 73 ? 9.156 -3.612 -4.719 1.00 94.75 73 ALA A C 1
ATOM 608 O O . ALA A 1 73 ? 8.505 -4.438 -5.354 1.00 94.75 73 ALA A O 1
ATOM 609 N N . LYS A 1 74 ? 9.194 -3.599 -3.380 1.00 94.44 74 LYS A N 1
ATOM 610 C CA . LYS A 1 74 ? 8.461 -4.546 -2.537 1.00 94.44 74 LYS A CA 1
ATOM 611 C C . LYS A 1 74 ? 6.961 -4.505 -2.820 1.00 94.44 74 LYS A C 1
ATOM 613 O O . LYS A 1 74 ? 6.373 -5.547 -3.059 1.00 94.44 74 LYS A O 1
ATOM 618 N N . VAL A 1 75 ? 6.344 -3.320 -2.866 1.00 95.25 75 VAL A N 1
ATOM 619 C CA . VAL A 1 75 ? 4.924 -3.178 -3.242 1.00 95.25 75 VAL A CA 1
ATOM 620 C C . VAL A 1 75 ? 4.658 -3.785 -4.622 1.00 95.25 75 VAL A C 1
ATOM 622 O O . VAL A 1 75 ? 3.709 -4.546 -4.771 1.00 95.25 75 VAL A O 1
ATOM 625 N N . ALA A 1 76 ? 5.501 -3.493 -5.616 1.00 94.88 76 ALA A N 1
ATOM 626 C CA . ALA A 1 76 ? 5.338 -3.978 -6.984 1.00 94.88 76 ALA A CA 1
ATOM 627 C C . ALA A 1 76 ? 5.367 -5.511 -7.093 1.00 94.88 76 ALA A C 1
ATOM 629 O O . ALA A 1 76 ? 4.663 -6.062 -7.933 1.00 94.88 76 ALA A O 1
ATOM 630 N N . GLN A 1 77 ? 6.122 -6.210 -6.236 1.00 94.31 77 GLN A N 1
ATOM 631 C CA . GLN A 1 77 ? 6.184 -7.682 -6.226 1.00 94.31 77 GLN A CA 1
ATOM 632 C C . GLN A 1 77 ? 4.839 -8.341 -5.884 1.00 94.31 77 GLN A C 1
ATOM 634 O O . GLN A 1 77 ? 4.613 -9.503 -6.217 1.00 94.31 77 GLN A O 1
ATOM 639 N N . HIS A 1 78 ? 3.935 -7.602 -5.246 1.00 94.88 78 HIS A N 1
ATOM 640 C CA . HIS A 1 78 ? 2.608 -8.072 -4.870 1.00 94.88 78 HIS A CA 1
ATOM 641 C C . HIS A 1 78 ? 1.500 -7.664 -5.852 1.00 94.88 78 HIS A C 1
ATOM 643 O O . HIS A 1 78 ? 0.310 -7.863 -5.582 1.00 94.88 78 HIS A O 1
ATOM 649 N N . LEU A 1 79 ? 1.873 -7.060 -6.975 1.00 94.44 79 LEU A N 1
ATOM 650 C CA . LEU A 1 79 ? 0.950 -6.569 -7.979 1.00 94.44 79 LEU A CA 1
ATOM 651 C C . LEU A 1 79 ? 1.123 -7.380 -9.258 1.00 94.44 79 LEU A C 1
ATOM 653 O O . LEU A 1 79 ? 2.239 -7.598 -9.724 1.00 94.44 79 LEU A O 1
ATOM 657 N N . ASP A 1 80 ? 0.007 -7.783 -9.849 1.00 93.31 80 ASP A N 1
ATOM 658 C CA . ASP A 1 80 ? -0.006 -8.294 -11.211 1.00 93.31 80 ASP A CA 1
ATOM 659 C C . ASP A 1 80 ? -0.302 -7.171 -12.187 1.00 93.31 80 ASP A C 1
ATOM 661 O O . ASP A 1 80 ? -0.936 -6.161 -11.862 1.00 93.31 80 ASP A O 1
ATOM 665 N N . ARG A 1 81 ? 0.163 -7.356 -13.418 1.00 90.12 81 ARG A N 1
ATOM 666 C CA . ARG A 1 81 ? -0.029 -6.383 -14.477 1.00 90.12 81 ARG A CA 1
ATOM 667 C C . ARG A 1 81 ? -0.569 -7.055 -15.719 1.00 90.12 81 ARG A C 1
ATOM 669 O O . ARG A 1 81 ? 0.023 -7.994 -16.239 1.00 90.12 81 ARG A O 1
ATOM 676 N N . LEU A 1 82 ? -1.677 -6.519 -16.200 1.00 89.88 82 LEU A N 1
ATOM 677 C CA . LEU A 1 82 ? -2.270 -6.927 -17.458 1.00 89.88 82 LEU A CA 1
ATOM 678 C C . LEU A 1 82 ? -1.584 -6.221 -18.634 1.00 89.88 82 LEU A C 1
ATOM 680 O O . LEU A 1 82 ? -1.030 -5.126 -18.492 1.00 89.88 82 LEU A O 1
ATOM 684 N N . GLU A 1 83 ? -1.665 -6.827 -19.818 1.00 88.12 83 GLU A N 1
ATOM 685 C CA . GLU A 1 83 ? -1.074 -6.294 -21.056 1.00 88.12 83 GLU A CA 1
ATOM 686 C C . GLU A 1 83 ? -1.595 -4.894 -21.407 1.00 88.12 83 GLU A C 1
ATOM 688 O O . GLU A 1 83 ? -0.859 -4.048 -21.909 1.00 88.12 83 GLU A O 1
ATOM 693 N N . ASN A 1 84 ? -2.849 -4.610 -21.058 1.00 90.06 84 ASN A N 1
ATOM 694 C CA . ASN A 1 84 ? -3.497 -3.313 -21.248 1.00 90.06 84 ASN A CA 1
ATOM 695 C C . ASN A 1 84 ? -3.075 -2.243 -20.215 1.00 90.06 84 ASN A C 1
ATOM 697 O O . ASN A 1 84 ? -3.624 -1.143 -20.208 1.00 90.06 84 ASN A O 1
ATOM 701 N N . GLY A 1 85 ? -2.117 -2.546 -19.334 1.00 83.06 85 GLY A N 1
ATOM 702 C CA . GLY A 1 85 ? -1.554 -1.598 -18.373 1.00 83.06 85 GLY A CA 1
ATOM 703 C C . GLY A 1 85 ? -2.318 -1.471 -17.055 1.00 83.06 85 GLY A C 1
ATOM 704 O O . GLY A 1 85 ? -1.917 -0.663 -16.216 1.00 83.06 85 GLY A O 1
ATOM 705 N N . PHE A 1 86 ? -3.372 -2.265 -16.844 1.00 88.25 86 PHE A N 1
ATOM 706 C CA . PHE A 1 86 ? -4.044 -2.343 -15.550 1.00 88.25 86 PHE A CA 1
ATOM 707 C C . PHE A 1 86 ? -3.187 -3.081 -14.524 1.00 88.25 86 PHE A C 1
ATOM 709 O O . PHE A 1 86 ? -2.459 -4.020 -14.851 1.00 88.25 86 PHE A O 1
ATOM 716 N N . VAL A 1 87 ? -3.314 -2.647 -13.274 1.0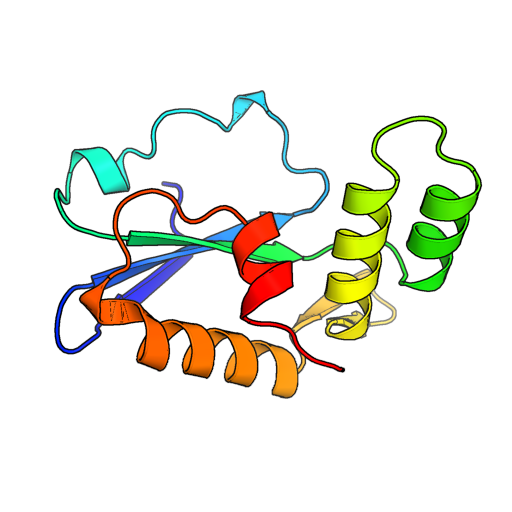0 91.50 87 VAL A N 1
ATOM 717 C CA . VAL A 1 87 ? -2.677 -3.265 -12.115 1.00 91.50 87 VAL A CA 1
ATOM 718 C C . VAL A 1 87 ? -3.735 -3.984 -11.299 1.00 91.50 87 VAL A C 1
ATOM 720 O O . VAL A 1 87 ? -4.791 -3.420 -11.013 1.00 91.50 87 VAL A O 1
ATOM 723 N N . ILE A 1 88 ? -3.435 -5.222 -10.931 1.00 93.50 88 ILE A N 1
ATOM 724 C CA . ILE A 1 88 ? -4.280 -6.077 -10.109 1.00 93.50 88 ILE A CA 1
ATOM 725 C C . ILE A 1 88 ? -3.554 -6.319 -8.791 1.00 93.50 88 ILE A C 1
ATOM 727 O O . ILE A 1 88 ? -2.380 -6.684 -8.768 1.00 93.50 88 ILE A O 1
ATOM 731 N N . PHE A 1 89 ? -4.262 -6.127 -7.683 1.00 94.50 89 PHE A N 1
ATOM 732 C CA . PHE A 1 89 ? -3.776 -6.541 -6.373 1.00 94.50 89 PHE A CA 1
ATOM 733 C C . PHE A 1 89 ? -3.855 -8.063 -6.282 1.00 94.50 89 PHE A C 1
ATOM 735 O O . PHE A 1 89 ? -4.946 -8.622 -6.413 1.00 94.50 89 PHE A O 1
ATOM 742 N N . ARG A 1 90 ? -2.721 -8.736 -6.054 1.00 93.75 90 ARG A N 1
ATOM 743 C CA . ARG A 1 90 ? -2.730 -10.183 -5.813 1.00 93.75 90 ARG A CA 1
ATOM 744 C C . ARG A 1 90 ? -3.577 -10.507 -4.594 1.00 93.75 90 ARG A C 1
ATOM 746 O O . ARG A 1 90 ? -3.635 -9.738 -3.637 1.00 93.75 90 ARG A O 1
ATOM 753 N N . GLU A 1 91 ? -4.171 -11.691 -4.579 1.00 93.38 91 GLU A N 1
ATOM 754 C CA . GLU A 1 91 ? -4.928 -12.148 -3.413 1.00 93.38 91 GLU A CA 1
ATOM 755 C C . GLU A 1 91 ? -4.056 -12.175 -2.144 1.00 93.38 91 GLU A C 1
ATOM 757 O O . GLU A 1 91 ? -4.509 -11.756 -1.079 1.00 93.38 91 GLU A O 1
ATOM 762 N N . SER A 1 92 ? -2.783 -12.587 -2.264 1.00 92.44 92 SER A N 1
ATOM 763 C CA . SER A 1 92 ? -1.823 -12.568 -1.151 1.00 92.44 92 SER A CA 1
ATOM 764 C C . SER A 1 92 ? -1.634 -11.163 -0.579 1.00 92.44 92 SER A C 1
ATOM 766 O O . SER A 1 92 ? -1.630 -10.994 0.637 1.00 92.44 92 SER A O 1
ATOM 768 N N . TYR A 1 93 ? -1.577 -10.144 -1.441 1.00 94.50 93 TYR A N 1
ATOM 769 C CA . TYR A 1 93 ? -1.504 -8.744 -1.031 1.00 94.50 93 TYR A CA 1
ATOM 770 C C . TYR A 1 93 ? -2.718 -8.331 -0.203 1.00 94.50 93 TYR A C 1
ATOM 772 O O . TYR A 1 93 ? -2.571 -7.787 0.889 1.00 94.50 93 TYR A O 1
ATOM 780 N N . VAL A 1 94 ? -3.924 -8.612 -0.705 1.00 92.44 94 VAL A N 1
ATOM 781 C CA . VAL A 1 94 ? -5.174 -8.238 -0.029 1.00 92.44 94 VAL A CA 1
ATOM 782 C C . VAL A 1 94 ? -5.260 -8.911 1.342 1.00 92.44 94 VAL A C 1
ATOM 784 O O . VAL A 1 94 ? -5.532 -8.237 2.334 1.00 92.44 94 VAL A O 1
ATOM 787 N N . LYS A 1 95 ? -4.934 -10.207 1.419 1.00 92.38 95 LYS A N 1
ATOM 788 C CA . LYS A 1 95 ? -4.886 -10.967 2.677 1.00 92.38 95 LYS A CA 1
ATOM 789 C C . LYS A 1 95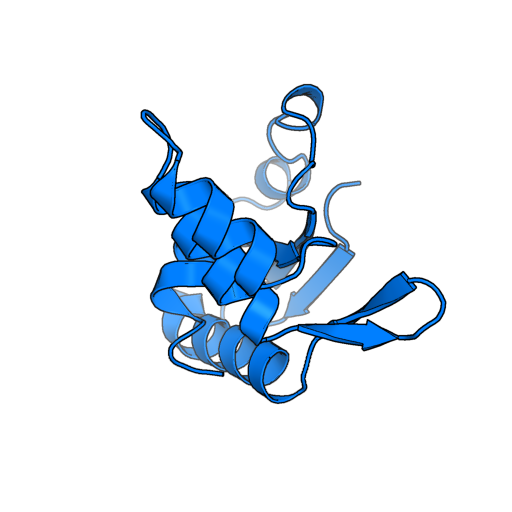 ? -3.855 -10.408 3.659 1.00 92.38 95 LYS A C 1
ATOM 791 O O . LYS A 1 95 ? -4.140 -10.296 4.846 1.00 92.38 95 LYS A O 1
ATOM 796 N N . SER A 1 96 ? -2.678 -10.008 3.182 1.00 93.75 96 SER A N 1
ATOM 797 C CA . SER A 1 96 ? -1.656 -9.348 4.001 1.00 93.75 96 SER A CA 1
ATOM 798 C C . SER A 1 96 ? -2.152 -8.036 4.617 1.00 93.75 96 SER A C 1
ATOM 800 O O . SER A 1 96 ? -1.942 -7.795 5.808 1.00 93.75 96 SER A O 1
ATOM 802 N N . ILE A 1 97 ? -2.852 -7.204 3.839 1.00 92.81 97 ILE A N 1
ATOM 803 C CA . ILE A 1 97 ? -3.464 -5.964 4.341 1.00 92.81 97 ILE A CA 1
ATOM 804 C C . ILE A 1 97 ? -4.563 -6.270 5.364 1.00 92.81 97 ILE A C 1
ATOM 806 O O . ILE A 1 97 ? -4.631 -5.615 6.403 1.00 92.81 97 ILE A O 1
ATOM 810 N N . GLU A 1 98 ? -5.401 -7.273 5.109 1.00 90.50 98 GLU A N 1
ATOM 811 C CA . GLU A 1 98 ? -6.454 -7.689 6.036 1.00 90.50 98 GLU A CA 1
ATOM 812 C C . GLU A 1 98 ? -5.883 -8.187 7.372 1.00 90.50 98 GLU A C 1
ATOM 814 O O . GLU A 1 98 ? -6.315 -7.738 8.433 1.00 90.50 98 GLU A O 1
ATOM 819 N N . LEU A 1 99 ? -4.866 -9.050 7.344 1.00 90.75 99 LEU A N 1
ATOM 820 C CA . LEU A 1 99 ? -4.193 -9.533 8.552 1.00 90.75 99 LEU A CA 1
ATOM 821 C C . LEU A 1 99 ? -3.546 -8.386 9.333 1.00 90.75 99 LEU A C 1
ATOM 823 O O . LEU A 1 99 ? -3.636 -8.332 10.562 1.00 90.75 99 LEU A O 1
ATOM 827 N N . PHE A 1 100 ? -2.920 -7.443 8.626 1.00 92.00 100 PHE A N 1
ATOM 828 C CA . PHE A 1 100 ? -2.380 -6.232 9.230 1.00 92.00 100 PHE A CA 1
ATOM 829 C C . PHE A 1 100 ? -3.471 -5.409 9.924 1.00 92.00 100 PHE A C 1
ATOM 831 O O . PHE A 1 100 ? -3.281 -4.982 11.065 1.00 92.00 100 PHE A O 1
ATOM 838 N N . LEU A 1 101 ? -4.618 -5.220 9.270 1.00 89.19 101 LEU A N 1
ATOM 839 C CA . LEU A 1 101 ? -5.771 -4.524 9.832 1.00 89.19 101 LEU A CA 1
ATOM 840 C C . LEU A 1 101 ? -6.294 -5.223 11.085 1.00 89.19 101 LEU A C 1
ATOM 842 O O . LEU A 1 101 ? -6.397 -4.586 12.126 1.00 89.19 101 LEU A O 1
ATOM 846 N N . GLN A 1 102 ? -6.568 -6.525 11.016 1.00 87.06 102 GLN A N 1
ATOM 847 C CA . GLN A 1 102 ? -7.101 -7.301 12.140 1.00 87.06 102 GLN A CA 1
ATOM 848 C C . GLN A 1 102 ? -6.163 -7.274 13.351 1.00 87.06 102 GLN A C 1
ATOM 850 O O . GLN A 1 102 ? -6.608 -7.085 14.480 1.00 87.06 102 GLN A O 1
ATOM 855 N N . LYS A 1 103 ? -4.852 -7.408 13.117 1.00 88.69 103 LYS A N 1
ATOM 856 C CA . LYS A 1 103 ? -3.844 -7.405 14.182 1.00 88.69 103 LYS A CA 1
ATOM 857 C C . LYS A 1 103 ? -3.692 -6.041 14.854 1.00 88.69 103 LYS A C 1
ATOM 859 O O . LYS A 1 103 ? -3.450 -5.983 16.056 1.00 88.69 103 LYS A O 1
ATOM 864 N N . ASN A 1 104 ? -3.783 -4.953 14.088 1.00 88.56 104 ASN A N 1
ATOM 865 C CA . ASN A 1 104 ? -3.452 -3.616 14.581 1.00 88.56 104 ASN A CA 1
ATOM 866 C C . ASN A 1 104 ? -4.678 -2.748 14.891 1.00 88.56 104 ASN A C 1
ATOM 868 O O . ASN A 1 104 ? -4.507 -1.734 15.567 1.00 88.56 104 ASN A O 1
ATOM 872 N N . ALA A 1 105 ? -5.887 -3.121 14.450 1.00 83.75 105 ALA A N 1
ATOM 873 C CA . ALA A 1 105 ? -7.114 -2.321 14.558 1.00 83.75 105 ALA A CA 1
ATOM 874 C C . ALA A 1 105 ? -7.323 -1.630 15.920 1.00 83.75 105 ALA A C 1
ATOM 876 O O . ALA A 1 105 ? -7.591 -0.430 15.899 1.00 83.75 105 ALA A O 1
ATOM 877 N N . PRO A 1 106 ? -7.113 -2.283 17.085 1.00 84.00 106 PRO A N 1
ATOM 878 C CA . PRO A 1 106 ? -7.303 -1.634 18.389 1.00 84.00 106 PRO A CA 1
ATOM 879 C C . PRO A 1 106 ? -6.357 -0.452 18.658 1.00 84.00 106 PRO A C 1
ATOM 881 O O . PRO A 1 106 ? -6.609 0.372 19.531 1.00 84.00 106 PRO A O 1
ATOM 884 N N . THR A 1 107 ? -5.240 -0.380 17.934 1.00 85.94 107 THR A N 1
ATOM 885 C CA . THR A 1 107 ? -4.170 0.613 18.131 1.00 85.94 107 THR A CA 1
ATOM 886 C C . THR A 1 107 ? -4.052 1.613 16.984 1.00 85.94 107 THR A C 1
ATOM 888 O O . THR A 1 107 ? -3.349 2.619 17.106 1.00 85.94 107 THR A O 1
ATOM 891 N N . LEU A 1 108 ? -4.712 1.351 15.853 1.00 87.31 108 LEU A N 1
ATOM 892 C CA . LEU A 1 108 ? -4.656 2.237 14.700 1.00 87.31 108 LEU A CA 1
ATOM 893 C C . LEU A 1 108 ? -5.501 3.485 14.954 1.00 87.31 108 LEU A C 1
ATOM 895 O O . LEU A 1 108 ? -6.690 3.412 15.244 1.00 87.31 108 LEU A O 1
ATOM 899 N N . SER A 1 109 ? -4.888 4.650 14.778 1.00 87.19 109 SER A N 1
ATOM 900 C CA . SER A 1 109 ? -5.575 5.938 14.806 1.00 87.19 109 SER A CA 1
ATOM 901 C C . SER A 1 109 ? -4.869 6.931 13.886 1.00 87.19 109 SER A C 1
ATOM 903 O O . SER A 1 109 ? -3.657 6.851 13.678 1.00 87.19 109 SER A O 1
ATOM 905 N N . GLY A 1 110 ? -5.627 7.866 13.308 1.00 88.19 110 GLY A N 1
ATOM 906 C CA . GLY A 1 110 ? -5.072 8.879 12.410 1.00 88.19 110 GLY A CA 1
ATOM 907 C C . GLY A 1 110 ? -4.713 8.339 11.021 1.00 88.19 110 GLY A C 1
ATOM 908 O O . GLY A 1 110 ? -5.302 7.372 10.539 1.00 88.19 110 GLY A O 1
ATOM 909 N N . LEU A 1 111 ? -3.781 9.013 10.341 1.00 88.56 111 LEU A N 1
ATOM 910 C CA . LEU A 1 111 ? -3.322 8.625 9.005 1.00 88.56 111 LEU A CA 1
ATOM 911 C C . LEU A 1 111 ? -2.193 7.597 9.111 1.00 88.56 111 LEU A C 1
ATOM 913 O O . LEU A 1 111 ? -1.129 7.882 9.656 1.00 88.56 111 LEU A O 1
ATOM 917 N N . ILE A 1 112 ? -2.418 6.422 8.537 1.00 91.38 112 ILE A N 1
ATOM 918 C CA . ILE A 1 112 ? -1.427 5.363 8.406 1.00 91.38 112 ILE A CA 1
ATOM 919 C C . ILE A 1 112 ? -0.853 5.440 6.997 1.00 91.38 112 ILE A C 1
ATOM 921 O O . ILE A 1 112 ? -1.509 5.087 6.014 1.00 91.38 112 ILE A O 1
ATOM 925 N N . HIS A 1 113 ? 0.371 5.948 6.914 1.00 90.69 113 HIS A N 1
ATOM 926 C CA . HIS A 1 113 ? 1.064 6.150 5.653 1.00 90.69 113 HIS A CA 1
ATOM 927 C C . HIS A 1 113 ? 1.456 4.839 4.976 1.00 90.69 113 HIS A C 1
ATOM 929 O O . HIS A 1 113 ? 1.728 3.828 5.630 1.00 90.69 113 HIS A O 1
ATOM 935 N N . TRP A 1 114 ? 1.519 4.884 3.648 1.00 92.44 114 TRP A N 1
ATOM 936 C CA . TRP A 1 114 ? 1.778 3.706 2.827 1.00 92.44 114 TRP A CA 1
ATOM 937 C C . TRP A 1 114 ? 3.133 3.053 3.123 1.00 92.44 114 TRP A C 1
ATOM 939 O O . TRP A 1 114 ? 3.249 1.838 2.989 1.00 92.44 114 TRP A O 1
ATOM 949 N N . GLU A 1 115 ? 4.145 3.818 3.552 1.00 92.81 115 GLU A N 1
ATOM 950 C CA . GLU A 1 115 ? 5.460 3.293 3.928 1.00 92.81 115 GLU A CA 1
ATOM 951 C C . GLU A 1 115 ? 5.323 2.280 5.065 1.00 92.81 115 GLU A C 1
ATOM 953 O O . GLU A 1 115 ? 5.867 1.178 4.988 1.00 92.81 115 GLU A O 1
ATOM 958 N N . ARG A 1 116 ? 4.527 2.628 6.085 1.00 92.69 116 ARG A N 1
ATOM 959 C CA . ARG A 1 116 ? 4.257 1.756 7.230 1.00 92.69 116 ARG A CA 1
ATOM 960 C C . ARG A 1 116 ? 3.532 0.491 6.787 1.00 92.69 116 ARG A C 1
ATOM 962 O O . ARG A 1 116 ? 3.909 -0.604 7.186 1.00 92.69 116 ARG A O 1
ATOM 969 N N . VAL A 1 117 ? 2.532 0.634 5.919 1.00 92.50 117 VAL A N 1
ATOM 970 C CA . VAL A 1 117 ? 1.797 -0.505 5.349 1.00 92.50 117 VAL A CA 1
ATOM 971 C C . VAL A 1 117 ? 2.742 -1.423 4.569 1.00 92.50 117 VAL A C 1
ATOM 973 O O . VAL A 1 117 ? 2.756 -2.630 4.790 1.00 92.50 117 VAL A O 1
ATOM 976 N N . ALA A 1 118 ? 3.591 -0.866 3.706 1.00 93.06 118 ALA A N 1
ATOM 977 C CA . ALA A 1 118 ? 4.554 -1.634 2.923 1.00 93.06 118 ALA A CA 1
ATOM 978 C C . ALA A 1 118 ? 5.608 -2.339 3.796 1.00 93.06 118 ALA A C 1
ATOM 980 O O . ALA A 1 118 ? 6.095 -3.414 3.442 1.00 93.06 118 ALA A O 1
ATOM 981 N N . GLN A 1 119 ? 5.977 -1.754 4.935 1.00 92.81 119 GLN A N 1
ATOM 982 C CA . GLN A 1 119 ? 6.925 -2.344 5.879 1.00 92.81 119 GLN A CA 1
ATOM 983 C C . GLN A 1 119 ? 6.293 -3.455 6.720 1.00 92.81 119 GLN A C 1
ATOM 985 O O . GLN A 1 119 ? 6.868 -4.538 6.804 1.00 92.81 119 GLN A O 1
ATOM 990 N N . GLU A 1 120 ? 5.131 -3.189 7.318 1.00 92.19 120 GLU A N 1
ATOM 991 C CA . GLU A 1 120 ? 4.532 -4.034 8.355 1.00 92.19 120 GLU A CA 1
ATOM 992 C C . GLU A 1 120 ? 3.536 -5.067 7.811 1.00 92.19 120 GLU A C 1
ATOM 994 O O . GLU A 1 120 ? 3.426 -6.152 8.378 1.00 92.19 120 GLU A O 1
ATOM 999 N N . ALA A 1 121 ? 2.802 -4.754 6.737 1.00 90.56 121 ALA A N 1
ATOM 1000 C CA . ALA A 1 121 ? 1.764 -5.642 6.206 1.00 90.56 121 ALA A CA 1
ATOM 1001 C C . ALA A 1 121 ? 2.303 -6.629 5.165 1.00 90.56 121 ALA A C 1
ATOM 1003 O O . ALA A 1 121 ? 1.840 -7.763 5.068 1.00 90.56 121 ALA A O 1
ATOM 1004 N N . LEU A 1 122 ? 3.281 -6.199 4.372 1.00 87.56 122 LEU A N 1
ATOM 1005 C CA . LEU A 1 122 ? 3.823 -6.977 3.263 1.00 87.56 122 LEU A CA 1
ATOM 1006 C C . LEU A 1 122 ? 5.084 -7.692 3.750 1.00 87.56 122 LEU A C 1
ATOM 1008 O O . LEU A 1 122 ? 6.041 -7.015 4.106 1.00 87.56 122 LEU A O 1
ATOM 1012 N N . THR A 1 123 ? 5.128 -9.021 3.822 1.00 68.56 123 THR A N 1
ATOM 1013 C CA . THR A 1 123 ? 6.291 -9.731 4.409 1.00 68.56 123 THR A CA 1
ATOM 1014 C C . THR A 1 123 ? 7.025 -10.684 3.461 1.00 68.56 123 THR A C 1
ATOM 1016 O O . THR A 1 123 ? 8.173 -11.002 3.749 1.00 68.56 123 THR A O 1
ATOM 1019 N N . ALA A 1 124 ? 6.446 -11.046 2.313 1.00 61.31 124 ALA A N 1
ATOM 1020 C CA . ALA A 1 124 ? 7.073 -11.642 1.118 1.00 61.31 124 ALA A CA 1
ATOM 1021 C C . ALA A 1 124 ? 5.971 -11.865 0.050 1.00 61.31 124 ALA A C 1
ATOM 1023 O O . ALA A 1 124 ? 4.820 -12.036 0.464 1.00 61.31 124 ALA A O 1
ATOM 1024 N N . PRO A 1 125 ? 6.268 -11.833 -1.267 1.00 52.44 125 PRO A N 1
ATOM 1025 C CA . PRO A 1 125 ? 5.269 -12.013 -2.332 1.00 52.44 125 PRO A CA 1
ATOM 1026 C C . PRO A 1 125 ? 4.557 -13.370 -2.341 1.00 52.44 125 PRO A C 1
ATOM 1028 O O . PRO A 1 125 ? 5.216 -14.390 -2.035 1.00 52.44 125 PRO A O 1
#

Foldseek 3Di:
DAFPDWDDDPAGIEGEGEAEPPRDPVPPDFPPVCVVDPFYEYEYAYDYLDELVRLQVCLVVDPPCSVVSNLRSLRNQQWDADPVSDIDGHPLNVVLLVVVCNVCVVPGGGYHYNSNCSVRSRDHD

Sequence (125 aa):
QGIDALIHTSESPIGIQIKKETYRSEARGESRFLRRQRGTALIEVPYTLQRPEELEERSRRARVNRETYLLWAKVAQHLDRLENGFVIFRESYVKSIELFLQKNAPTLSGLIHWERVAQEALTAP

Organism: NCBI:txid540988

InterPro domains:
  IPR019073 Restriction endonuclease, type II, TaqI [PF09573] (1-100)

Secondary structure (DSSP, 8-state):
---SEEEE-SS-EEEEEEEETT--GGG-SPPHHHHHSTT-EEEEEEE-SS-HHHHHHHHHH-SS-HHHHHHHHHHHHTEEE-TTS-EEE-HHHHHHHHHHHHHHGGG--EEE-HHHHHHHT----

pLDDT: mean 85.18, std 12.32, range [45.88, 95.94]